Protein AF-A0A351G8C5-F1 (afdb_monomer)

pLDDT: mean 73.94, std 17.92, range [37.0, 94.19]

Sequence (103 aa):
MRNTSQEYPDWIANKYLQVPDSVPARVYDLALSLTATQPTPYDRAVAIERYLRQFEYSLEIEDPPEYRDIVDYFLFEQQKGYCDYFASSMVVLARAAGLPARL

Secondary structure (DSSP, 8-state):
------PPPHHHHHHHS---TTS-HHHHHHHHHHHTT-SSHHHHHHHHHHHHTTSEE-S--PPPPTTS-HHHHIIIII-EE-HHHHHHHHHHHHHHTT-----

Foldseek 3Di:
DDDDPDDDPPVQVVPWVDPDPQPDVVLLVVLCVQCVPPDDLVSSLVSLLVLLVVAAEDPDFDDDPPPDDLQVCCNPPGSYYHDVNSQVVSCSSSVSNVHDDDD

Radius of gyration: 14.7 Å; Cα contacts (8 Å, |Δi|>4): 94; chains: 1; bounding box: 29×39×38 Å

Nearest PDB structures (foldseek):
  6g49-assembly1_A  TM=8.445E-01  e=2.528E-03  Pseudomonas aeruginosa PAO1
  6g4h-assembly1_A  TM=8.481E-01  e=2.848E-03  Pseudomonas aeruginosa PAO1
  3kd4-assembly1_A  TM=7.092E-01  e=4.705E-02  Parabacteroides distasonis ATCC 8503
  7at3-assembly2_B  TM=5.303E-01  e=7.964E+00  uncultured bacterium
  7b2p-assembly1_B  TM=2.909E-01  e=8.973E+00  Homo sapiens

Mean predicted aligned error: 9.63 Å

Structure (mmCIF, N/CA/C/O backbone):
data_AF-A0A351G8C5-F1
#
_entry.id   AF-A0A351G8C5-F1
#
loop_
_atom_site.group_PDB
_atom_site.id
_atom_site.type_symbol
_atom_site.label_atom_id
_atom_site.label_alt_id
_atom_site.label_comp_id
_atom_site.label_asym_id
_atom_site.label_entity_id
_atom_site.label_seq_id
_atom_site.pdbx_PDB_ins_code
_atom_site.Cartn_x
_atom_site.Cartn_y
_atom_site.Cartn_z
_atom_site.occupancy
_atom_site.B_iso_or_equiv
_atom_site.auth_seq_id
_atom_site.auth_comp_id
_atom_site.auth_asym_id
_atom_site.auth_atom_id
_atom_site.pdbx_PDB_model_num
ATOM 1 N N . MET A 1 1 ? -6.789 29.224 16.640 1.00 37.00 1 MET A N 1
ATOM 2 C CA . MET A 1 1 ? -7.861 28.343 16.126 1.00 37.00 1 MET A CA 1
ATOM 3 C C . MET A 1 1 ? -7.664 28.233 14.620 1.00 37.00 1 MET A C 1
ATOM 5 O O . MET A 1 1 ? -7.771 29.251 13.954 1.00 37.00 1 MET A O 1
ATOM 9 N N . ARG A 1 2 ? -7.231 27.080 14.092 1.00 38.53 2 ARG A N 1
ATOM 10 C CA . ARG A 1 2 ? -6.983 26.906 12.649 1.00 38.53 2 ARG A CA 1
ATOM 11 C C . ARG A 1 2 ? -8.152 26.140 12.030 1.00 38.53 2 ARG A C 1
ATOM 13 O O . ARG A 1 2 ? -8.191 24.921 12.108 1.00 38.53 2 ARG A O 1
ATOM 20 N N . ASN A 1 3 ? -9.094 26.893 11.466 1.00 41.06 3 ASN A N 1
ATOM 21 C CA . ASN A 1 3 ? -10.039 26.402 10.470 1.00 41.06 3 ASN A CA 1
ATOM 22 C C . ASN A 1 3 ? -9.311 26.332 9.126 1.00 41.06 3 ASN A C 1
ATOM 24 O O . ASN A 1 3 ? -8.802 27.350 8.664 1.00 41.06 3 ASN A O 1
ATOM 28 N N . THR A 1 4 ? -9.315 25.171 8.484 1.00 41.09 4 THR A N 1
ATOM 29 C CA . THR A 1 4 ? -9.078 25.053 7.041 1.00 41.09 4 THR A CA 1
ATOM 30 C C . THR A 1 4 ? -10.104 24.081 6.482 1.00 41.09 4 THR A C 1
ATOM 32 O O . THR A 1 4 ? -9.858 22.882 6.385 1.00 41.09 4 THR A O 1
ATOM 35 N N . SER A 1 5 ? -11.280 24.614 6.148 1.00 47.34 5 SER A N 1
ATOM 36 C CA . SER A 1 5 ? -12.121 24.048 5.097 1.00 47.34 5 SER A CA 1
ATOM 37 C C . SER A 1 5 ? -11.318 24.177 3.807 1.00 47.34 5 SER A C 1
ATOM 39 O O . SER A 1 5 ? -11.075 25.291 3.349 1.00 47.34 5 SER A O 1
ATOM 41 N N . GLN A 1 6 ? -10.803 23.067 3.292 1.00 45.03 6 GLN A N 1
ATOM 42 C CA . GLN A 1 6 ? -9.987 23.059 2.085 1.00 45.03 6 GLN A CA 1
ATOM 43 C C . GLN A 1 6 ? -10.776 22.304 1.023 1.00 45.03 6 GLN A C 1
ATOM 45 O O . GLN A 1 6 ? -10.750 21.077 0.966 1.00 45.03 6 GLN A O 1
ATOM 50 N N . GLU A 1 7 ? -11.562 23.059 0.255 1.00 43.34 7 GLU A N 1
ATOM 51 C CA . GLU A 1 7 ? -12.116 22.590 -1.010 1.00 43.34 7 GLU A CA 1
ATOM 52 C C . GLU A 1 7 ? -10.935 22.219 -1.913 1.00 43.34 7 GLU A C 1
ATOM 54 O O . GLU A 1 7 ? -10.056 23.039 -2.191 1.00 43.34 7 GLU A O 1
ATOM 59 N N . TYR A 1 8 ? -10.858 20.941 -2.277 1.00 43.81 8 TYR A N 1
ATOM 60 C CA . TYR A 1 8 ? -9.804 20.426 -3.139 1.00 43.81 8 TYR A CA 1
ATOM 61 C C . TYR A 1 8 ? -10.117 20.801 -4.595 1.00 43.81 8 TYR A C 1
ATOM 63 O O . TYR A 1 8 ? -11.269 20.670 -5.004 1.00 43.81 8 TYR A O 1
ATOM 71 N N . PRO A 1 9 ? -9.122 21.221 -5.397 1.00 44.12 9 PRO A N 1
ATOM 72 C CA . PRO A 1 9 ? -9.304 21.459 -6.827 1.00 44.12 9 PRO A CA 1
ATOM 73 C C . PRO A 1 9 ? -9.893 20.232 -7.539 1.00 44.12 9 PRO A C 1
ATOM 75 O O . PRO A 1 9 ? -9.436 19.110 -7.309 1.00 44.12 9 PRO A O 1
ATOM 78 N N . ASP A 1 10 ? -10.847 20.433 -8.450 1.00 43.09 10 ASP A N 1
ATOM 79 C CA . ASP A 1 10 ? -11.597 19.348 -9.109 1.00 43.09 10 ASP A CA 1
ATOM 80 C C . ASP A 1 10 ? -10.720 18.319 -9.845 1.00 43.09 10 ASP A C 1
ATOM 82 O O . ASP A 1 10 ? -11.081 17.144 -9.942 1.00 43.09 10 ASP 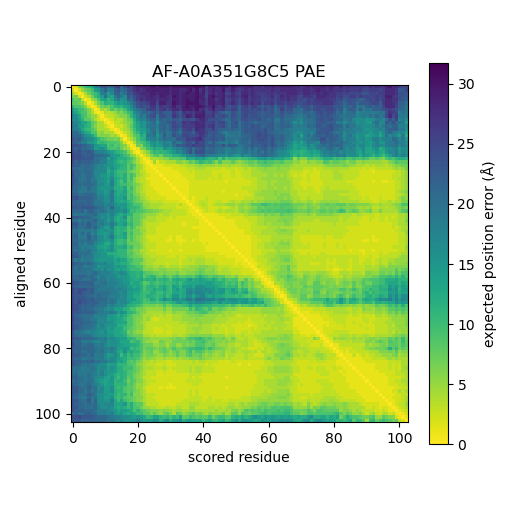A O 1
ATOM 86 N N . TRP A 1 11 ? -9.535 18.721 -10.322 1.00 44.56 11 TRP A N 1
ATOM 87 C CA . TRP A 1 11 ? -8.574 17.816 -10.964 1.00 44.56 11 TRP A CA 1
ATOM 88 C C . TRP A 1 11 ? -7.898 16.858 -9.972 1.00 44.56 11 TRP A C 1
ATOM 90 O O . TRP A 1 11 ? -7.535 15.747 -10.354 1.00 44.56 11 TRP A O 1
ATOM 100 N N . ILE A 1 12 ? -7.773 17.249 -8.699 1.00 44.41 12 ILE A N 1
ATOM 101 C CA . ILE A 1 12 ? -7.268 16.387 -7.624 1.00 44.41 12 ILE A CA 1
ATOM 102 C C . ILE A 1 12 ? -8.367 15.398 -7.215 1.00 44.41 12 ILE A C 1
ATOM 104 O O . ILE A 1 12 ? -8.133 14.195 -7.133 1.00 44.41 12 ILE A O 1
ATOM 108 N N . ALA A 1 13 ? -9.600 15.868 -7.027 1.00 46.94 13 ALA A N 1
ATOM 109 C CA . ALA A 1 13 ? -10.710 14.992 -6.660 1.00 46.94 13 ALA A CA 1
ATOM 110 C C . ALA A 1 13 ? -11.003 13.927 -7.741 1.00 46.94 13 ALA A C 1
ATOM 112 O O . ALA A 1 13 ? -11.147 12.753 -7.407 1.00 46.94 13 ALA A O 1
ATOM 113 N N . ASN A 1 14 ? -11.001 14.291 -9.031 1.00 44.50 14 ASN A N 1
ATOM 114 C CA . ASN A 1 14 ? -11.226 13.335 -10.128 1.00 44.50 14 ASN A CA 1
ATOM 115 C C . ASN A 1 14 ? -10.062 12.356 -10.359 1.00 44.50 14 ASN A C 1
ATOM 117 O O . ASN A 1 14 ? -10.299 11.224 -10.766 1.00 44.50 14 ASN A O 1
ATOM 121 N N . LYS A 1 15 ? -8.808 12.760 -10.109 1.00 43.12 15 LYS A N 1
ATOM 122 C CA . LYS A 1 15 ? -7.626 11.909 -10.343 1.00 43.12 15 LYS A CA 1
ATOM 123 C C . LYS A 1 15 ? -7.319 10.995 -9.158 1.00 43.12 15 LYS A C 1
ATOM 125 O O . LYS A 1 15 ? -6.918 9.854 -9.353 1.00 43.12 15 LYS A O 1
ATOM 130 N N . TYR A 1 16 ? -7.500 11.491 -7.934 1.00 42.94 16 TYR A N 1
ATOM 131 C CA . TYR A 1 16 ? -7.029 10.817 -6.727 1.00 42.94 16 TYR A CA 1
ATOM 132 C C . TYR A 1 16 ? -8.134 10.158 -5.908 1.00 42.94 16 TYR A C 1
ATOM 134 O O . TYR A 1 16 ? -7.783 9.554 -4.908 1.00 42.94 16 TYR A O 1
ATOM 142 N N . LEU A 1 17 ? -9.424 10.228 -6.255 1.00 43.03 17 LEU A N 1
ATOM 143 C CA . LEU A 1 17 ? -10.477 9.406 -5.616 1.00 43.03 17 LEU A CA 1
ATOM 144 C C . LEU A 1 17 ? -10.943 8.234 -6.477 1.00 43.03 17 LEU A C 1
ATOM 146 O O . LEU A 1 17 ? -11.640 7.355 -5.975 1.00 43.03 17 LEU A O 1
ATOM 150 N N . GLN A 1 18 ? -10.531 8.183 -7.740 1.00 42.91 18 GLN A N 1
ATOM 151 C CA . GLN A 1 18 ? -10.739 6.998 -8.549 1.00 42.91 18 GLN A CA 1
ATOM 152 C C . GLN A 1 18 ? -9.662 5.987 -8.183 1.00 42.91 18 GLN A C 1
ATOM 154 O O . GLN A 1 18 ? -8.493 6.146 -8.517 1.00 42.91 18 GLN A O 1
ATOM 159 N N . VAL A 1 19 ? -10.057 4.956 -7.441 1.00 47.75 19 VAL A N 1
ATOM 160 C CA . VAL A 1 19 ? -9.447 3.647 -7.650 1.00 47.75 19 VAL A CA 1
ATOM 161 C C . VAL A 1 19 ? -9.928 3.274 -9.049 1.00 47.75 19 VAL A C 1
ATOM 163 O O . VAL A 1 19 ? -11.136 3.087 -9.206 1.00 47.75 19 VAL A O 1
ATOM 166 N N . PRO A 1 20 ? -9.087 3.322 -10.095 1.00 49.69 20 PRO A N 1
ATOM 167 C CA . PRO A 1 20 ? -9.563 2.896 -11.396 1.00 49.69 20 PRO A CA 1
ATOM 168 C C . PRO A 1 20 ? -10.011 1.435 -11.260 1.00 49.69 20 PRO A C 1
ATOM 170 O O . PRO A 1 20 ? -9.369 0.660 -10.547 1.00 49.69 20 PRO A O 1
ATOM 173 N N . ASP A 1 21 ? -11.077 1.036 -11.961 1.00 50.56 21 ASP A N 1
ATOM 174 C CA . ASP A 1 21 ? -11.510 -0.374 -12.065 1.00 50.56 21 ASP A CA 1
ATOM 175 C C . ASP A 1 21 ? -10.376 -1.311 -12.554 1.00 50.56 21 ASP A C 1
ATOM 177 O O . ASP A 1 21 ? -10.524 -2.529 -12.596 1.00 50.56 21 ASP A O 1
ATOM 181 N N . SER A 1 22 ? -9.227 -0.741 -12.931 1.00 53.66 22 SER A N 1
ATOM 182 C CA . SER A 1 22 ? -7.997 -1.404 -13.331 1.00 53.66 22 SER A CA 1
ATOM 183 C C . SER A 1 22 ? -7.076 -1.840 -12.191 1.00 53.66 22 SER A C 1
ATOM 185 O O . SER A 1 22 ? -6.048 -2.428 -12.515 1.00 53.66 22 SER A O 1
ATOM 187 N N . VAL A 1 23 ? -7.358 -1.565 -10.904 1.00 64.62 23 VAL A N 1
ATOM 188 C CA . VAL A 1 23 ? -6.501 -2.098 -9.825 1.00 64.62 23 VAL A CA 1
ATOM 189 C C . VAL A 1 23 ? -6.596 -3.625 -9.837 1.00 64.62 23 VAL A C 1
ATOM 191 O O . VAL A 1 23 ? -7.673 -4.171 -9.575 1.00 64.62 23 VAL A O 1
ATOM 194 N N . PRO A 1 24 ? -5.500 -4.344 -10.138 1.00 75.94 24 PRO A N 1
ATOM 195 C CA . PRO A 1 24 ? -5.567 -5.787 -10.308 1.00 75.94 24 PRO A CA 1
ATOM 196 C C . PRO A 1 24 ? -5.969 -6.485 -9.010 1.00 75.94 24 PRO A C 1
ATOM 198 O O . PRO A 1 24 ? -5.564 -6.075 -7.920 1.00 75.94 24 PRO A O 1
ATOM 201 N N . ALA A 1 25 ? -6.698 -7.599 -9.125 1.00 84.00 25 ALA A N 1
ATOM 202 C CA . ALA A 1 25 ? -7.120 -8.402 -7.973 1.00 84.00 25 ALA A CA 1
ATOM 203 C C . ALA A 1 25 ? -5.945 -8.756 -7.039 1.00 84.00 25 ALA A C 1
ATOM 205 O O . ALA A 1 25 ? -6.091 -8.712 -5.822 1.00 84.00 25 ALA A O 1
ATOM 206 N N . ARG A 1 26 ? -4.742 -8.972 -7.597 1.00 86.69 26 ARG A N 1
ATOM 207 C CA . ARG A 1 26 ? -3.528 -9.248 -6.813 1.00 86.69 26 ARG A CA 1
ATOM 208 C C . ARG A 1 26 ? -3.138 -8.132 -5.838 1.00 86.69 26 ARG A C 1
ATOM 210 O O . ARG A 1 26 ? -2.612 -8.428 -4.770 1.00 86.69 26 ARG A O 1
ATOM 217 N N . VAL A 1 27 ? -3.412 -6.867 -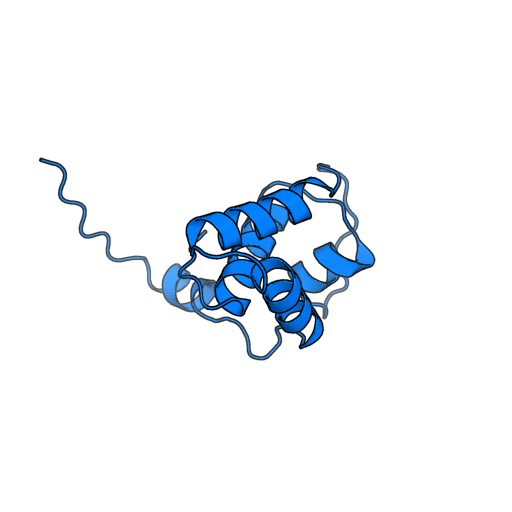6.162 1.00 87.06 27 VAL A N 1
ATOM 218 C CA . VAL A 1 27 ? -3.156 -5.732 -5.257 1.00 87.06 27 VAL A CA 1
ATOM 219 C C . VAL A 1 27 ? -4.153 -5.741 -4.096 1.00 87.06 27 VAL A C 1
ATOM 221 O O . VAL A 1 27 ? -3.768 -5.496 -2.952 1.00 87.06 27 VAL A O 1
ATOM 224 N N . TYR A 1 28 ? -5.417 -6.079 -4.368 1.00 86.38 28 TYR A N 1
ATOM 225 C CA . TYR A 1 28 ? -6.439 -6.257 -3.334 1.00 86.38 28 TYR A CA 1
ATOM 226 C C . TYR A 1 28 ? -6.116 -7.422 -2.402 1.00 86.38 28 TYR A C 1
ATOM 228 O O . TYR A 1 28 ? -6.139 -7.253 -1.183 1.00 86.38 28 TYR A O 1
ATOM 236 N N . ASP A 1 29 ? -5.757 -8.576 -2.959 1.00 90.25 29 ASP A N 1
ATOM 237 C CA . ASP A 1 29 ? -5.381 -9.755 -2.178 1.00 90.25 29 ASP A CA 1
ATOM 238 C C . ASP A 1 29 ? -4.162 -9.467 -1.296 1.00 90.25 29 ASP A C 1
ATOM 240 O O . ASP A 1 29 ? -4.142 -9.821 -0.114 1.00 90.25 29 ASP A O 1
ATOM 244 N N . LEU A 1 30 ? -3.169 -8.750 -1.833 1.00 92.12 30 LEU A N 1
ATOM 245 C CA . LEU A 1 30 ? -2.015 -8.295 -1.068 1.00 92.12 30 LEU A CA 1
ATOM 246 C C . LEU A 1 30 ? -2.440 -7.372 0.081 1.00 92.12 30 LEU A C 1
ATOM 248 O O . LEU A 1 30 ? -2.078 -7.632 1.228 1.00 92.12 30 LEU A O 1
ATOM 252 N N . ALA A 1 31 ? -3.247 -6.345 -0.186 1.00 90.31 31 ALA A N 1
ATOM 253 C CA . ALA A 1 31 ? -3.732 -5.425 0.841 1.00 90.31 31 ALA A CA 1
ATOM 254 C C . ALA A 1 31 ? -4.505 -6.150 1.956 1.00 90.31 31 ALA A C 1
ATOM 256 O O . ALA A 1 31 ? -4.265 -5.907 3.142 1.00 90.31 31 ALA A O 1
ATOM 257 N N . LEU A 1 32 ? -5.393 -7.079 1.595 1.00 90.88 32 LEU A N 1
ATOM 258 C CA . LEU A 1 32 ? -6.137 -7.893 2.555 1.00 90.88 32 LEU A CA 1
ATOM 259 C C . LEU A 1 32 ? -5.202 -8.801 3.356 1.00 90.88 32 LEU A C 1
ATOM 261 O O . LEU A 1 32 ? -5.318 -8.854 4.577 1.00 90.88 32 LEU A O 1
ATOM 265 N N . SER A 1 33 ? -4.233 -9.456 2.714 1.00 93.75 33 SER A N 1
ATOM 266 C CA . SER A 1 33 ? -3.277 -10.331 3.406 1.00 93.75 33 SER A CA 1
ATOM 267 C C . SER A 1 33 ? -2.403 -9.578 4.417 1.00 93.75 33 SER A C 1
ATOM 269 O O . SER A 1 33 ? -2.217 -10.052 5.539 1.00 93.75 33 SER A O 1
ATOM 271 N N . LEU A 1 34 ? -1.938 -8.371 4.069 1.00 92.88 34 LEU A N 1
ATOM 272 C CA . LEU A 1 34 ? -1.131 -7.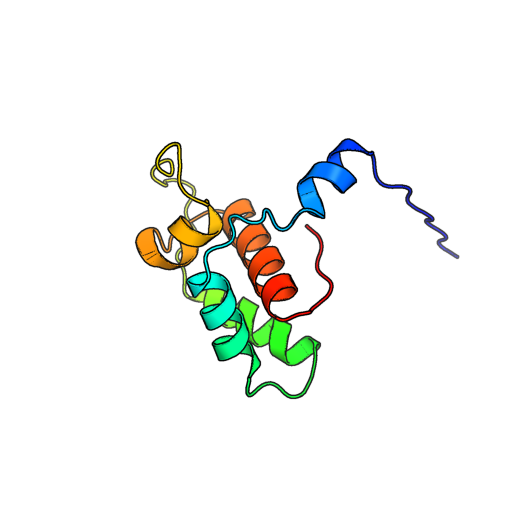518 4.947 1.00 92.88 34 LEU A CA 1
ATOM 273 C C . LEU A 1 34 ? -1.925 -7.023 6.162 1.00 92.88 34 LEU A C 1
ATOM 275 O O . LEU A 1 34 ? -1.360 -6.816 7.237 1.00 92.88 34 LEU A O 1
ATOM 279 N N . THR A 1 35 ? -3.235 -6.829 5.999 1.00 92.62 35 THR A N 1
ATOM 280 C CA . THR A 1 35 ? -4.097 -6.197 7.007 1.00 92.62 35 THR A CA 1
ATOM 281 C C . THR A 1 35 ? -4.971 -7.175 7.792 1.00 92.62 35 THR A C 1
ATOM 283 O O . THR A 1 35 ? -5.491 -6.796 8.84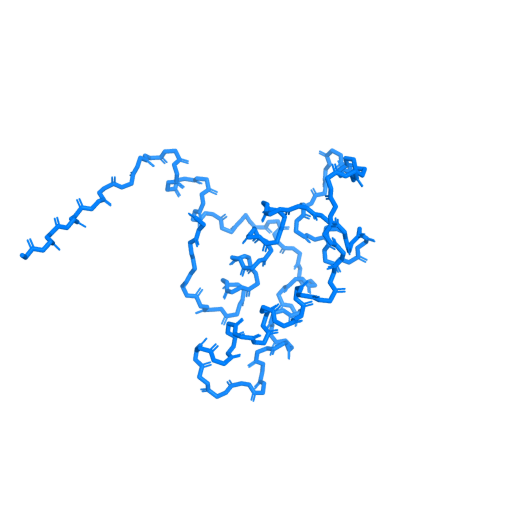3 1.00 92.62 35 THR A O 1
ATOM 286 N N . ALA A 1 36 ? -5.094 -8.432 7.352 1.00 90.81 36 ALA A N 1
ATOM 287 C CA . ALA A 1 36 ? -5.989 -9.439 7.931 1.00 90.81 36 ALA A CA 1
ATOM 288 C C . ALA A 1 36 ? -5.747 -9.706 9.423 1.00 90.81 36 ALA A C 1
ATOM 290 O O . ALA A 1 36 ? -6.691 -9.947 10.172 1.00 90.81 36 ALA A O 1
ATOM 291 N N . THR A 1 37 ? -4.490 -9.659 9.865 1.00 89.88 37 THR A N 1
ATOM 292 C CA . THR A 1 37 ? -4.101 -9.938 11.257 1.00 89.88 37 THR A CA 1
ATOM 293 C C . THR A 1 37 ? -4.014 -8.685 12.127 1.00 89.88 37 THR A C 1
ATOM 295 O O . THR A 1 37 ? -3.733 -8.791 13.320 1.00 89.88 37 THR A O 1
ATOM 298 N N . GLN A 1 38 ? -4.253 -7.499 11.556 1.00 93.25 38 GLN A N 1
ATOM 299 C CA . GLN A 1 38 ? -4.044 -6.227 12.240 1.00 93.25 38 GLN A CA 1
ATOM 300 C C . GLN A 1 38 ? -5.344 -5.706 12.880 1.00 93.25 38 GLN A C 1
ATOM 302 O O . GLN A 1 38 ? -6.353 -5.528 12.180 1.00 93.25 38 GLN A O 1
ATOM 307 N N . PRO A 1 39 ? -5.335 -5.432 14.199 1.00 86.12 39 PRO A N 1
ATOM 308 C CA . PRO A 1 39 ? -6.552 -5.173 14.962 1.00 86.12 39 PRO A CA 1
ATOM 309 C C . PRO A 1 39 ? -7.096 -3.753 14.781 1.00 86.12 39 PRO A C 1
ATOM 311 O O . PRO A 1 39 ? -8.303 -3.551 14.910 1.00 86.12 39 PRO A O 1
ATOM 314 N N . THR A 1 40 ? -6.245 -2.768 14.469 1.00 90.00 40 THR A N 1
ATOM 315 C CA . THR A 1 40 ? -6.667 -1.368 14.317 1.00 90.00 40 THR A CA 1
ATOM 316 C C . THR A 1 40 ? -6.376 -0.814 12.919 1.00 90.00 40 THR A C 1
ATOM 318 O O . THR A 1 40 ? -5.457 -1.281 12.244 1.00 90.00 40 THR A O 1
ATOM 321 N N . PRO A 1 41 ? -7.111 0.224 12.468 1.00 87.50 41 PRO A N 1
ATOM 322 C CA . PRO A 1 41 ? -6.799 0.937 11.226 1.00 87.50 41 PRO A CA 1
ATOM 323 C C . PRO A 1 41 ? -5.359 1.463 11.168 1.00 87.50 41 PRO A C 1
ATOM 325 O O . PRO A 1 41 ? -4.744 1.465 10.104 1.00 87.50 41 PRO A O 1
ATOM 328 N N . TYR A 1 42 ? -4.815 1.873 12.316 1.00 88.19 42 TYR A N 1
ATOM 329 C CA . TYR A 1 42 ? -3.431 2.317 12.432 1.00 88.19 42 TYR A CA 1
ATOM 330 C C . TYR A 1 42 ? -2.455 1.159 12.203 1.00 88.19 42 TYR A C 1
ATOM 332 O O . TYR A 1 42 ? -1.558 1.277 11.374 1.00 88.19 42 TYR A O 1
ATOM 340 N N . ASP A 1 43 ? -2.672 0.013 12.852 1.00 90.62 43 ASP A N 1
ATOM 341 C CA . ASP A 1 43 ? -1.806 -1.164 12.692 1.00 90.62 43 ASP A CA 1
ATOM 342 C C . ASP A 1 43 ? -1.827 -1.699 11.257 1.00 90.62 43 ASP A C 1
ATOM 344 O O . ASP A 1 43 ? -0.806 -2.139 10.731 1.00 90.62 43 ASP A O 1
ATOM 348 N N . ARG A 1 44 ? -2.978 -1.600 10.584 1.00 91.19 44 ARG A N 1
ATOM 349 C CA . ARG A 1 44 ? -3.111 -1.921 9.157 1.00 91.19 44 ARG A CA 1
ATOM 350 C C . ARG A 1 44 ? -2.258 -1.003 8.287 1.00 91.19 44 ARG A C 1
ATOM 352 O O . ARG A 1 44 ? -1.546 -1.491 7.415 1.00 91.19 44 ARG A O 1
ATOM 359 N N . ALA A 1 45 ? -2.291 0.305 8.541 1.00 89.50 45 ALA A N 1
ATOM 360 C CA . ALA A 1 45 ? -1.440 1.259 7.835 1.00 89.50 45 ALA A CA 1
ATOM 361 C C . ALA A 1 45 ? 0.050 0.988 8.104 1.00 89.50 45 ALA A C 1
ATOM 363 O O . ALA A 1 45 ? 0.843 0.958 7.168 1.00 89.50 45 ALA A O 1
ATOM 364 N N . VAL A 1 46 ? 0.427 0.704 9.353 1.00 92.94 46 VAL A N 1
ATOM 365 C CA . VAL A 1 46 ? 1.808 0.348 9.715 1.00 92.94 46 VAL A CA 1
ATOM 366 C C . VAL A 1 46 ? 2.249 -0.954 9.039 1.00 92.94 46 VAL A C 1
ATOM 368 O O . VAL A 1 46 ? 3.3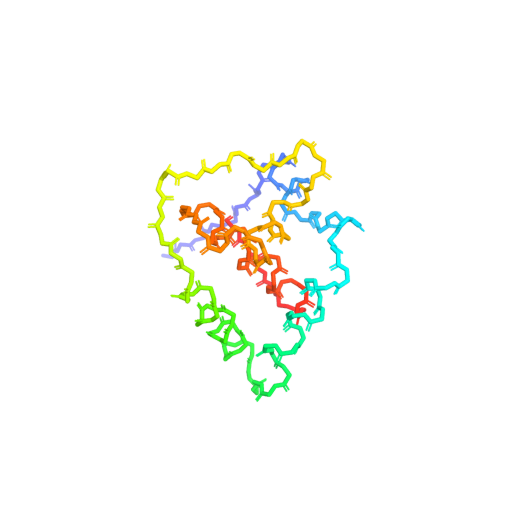91 -1.057 8.603 1.00 92.94 46 VAL A O 1
ATOM 371 N N . ALA A 1 47 ? 1.375 -1.954 8.907 1.00 94.19 47 ALA A N 1
ATOM 372 C CA . ALA A 1 47 ? 1.703 -3.191 8.198 1.00 94.19 47 ALA A CA 1
ATOM 373 C C . ALA A 1 47 ? 1.995 -2.943 6.709 1.00 94.19 47 ALA A C 1
ATOM 375 O O . ALA A 1 47 ? 2.983 -3.461 6.188 1.00 94.19 47 ALA A O 1
ATOM 376 N N . ILE A 1 48 ? 1.188 -2.103 6.053 1.00 92.94 48 ILE A N 1
ATOM 377 C CA . ILE A 1 48 ? 1.418 -1.685 4.664 1.00 92.94 48 ILE A CA 1
ATOM 378 C C . ILE A 1 48 ? 2.729 -0.8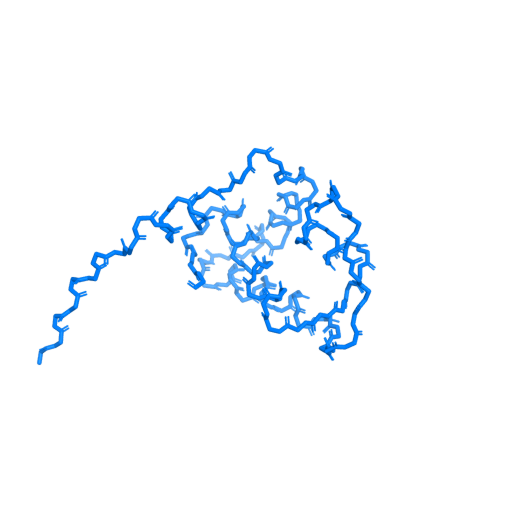96 4.553 1.00 92.94 48 ILE A C 1
ATOM 380 O O . ILE A 1 48 ? 3.555 -1.190 3.694 1.00 92.94 48 ILE A O 1
ATOM 384 N N . GLU A 1 49 ? 2.967 0.061 5.451 1.00 92.00 49 GLU A N 1
ATOM 385 C CA . GLU A 1 49 ? 4.207 0.842 5.480 1.00 92.00 49 GLU A CA 1
ATOM 386 C C . GLU A 1 49 ? 5.437 -0.065 5.633 1.00 92.00 49 GLU A C 1
ATOM 388 O O . GLU A 1 49 ? 6.417 0.069 4.900 1.00 92.00 49 GLU A O 1
ATOM 393 N N . ARG A 1 50 ? 5.388 -1.017 6.570 1.00 93.25 50 ARG A N 1
ATOM 394 C CA . ARG A 1 50 ? 6.479 -1.969 6.808 1.00 93.25 50 ARG A CA 1
ATOM 395 C C . ARG A 1 50 ? 6.760 -2.838 5.594 1.00 93.25 50 ARG A C 1
ATOM 397 O O . ARG A 1 50 ? 7.927 -3.118 5.350 1.00 93.25 50 ARG A O 1
ATOM 404 N N . TYR A 1 51 ? 5.725 -3.243 4.864 1.00 93.12 51 TYR A N 1
ATOM 405 C CA . TYR A 1 51 ? 5.875 -3.983 3.617 1.00 93.12 51 TYR A CA 1
ATOM 406 C C . TYR A 1 51 ? 6.573 -3.136 2.547 1.00 93.12 51 TYR A C 1
ATOM 408 O O . TYR A 1 51 ? 7.585 -3.549 1.989 1.00 93.12 51 TYR A O 1
ATOM 416 N N . LEU A 1 52 ? 6.114 -1.899 2.336 1.00 90.31 52 LEU A N 1
ATOM 417 C CA . LEU A 1 52 ? 6.723 -0.992 1.360 1.00 90.31 52 LEU A CA 1
ATOM 418 C C . LEU A 1 52 ? 8.185 -0.676 1.699 1.00 90.31 52 LEU A C 1
ATOM 420 O O . LEU A 1 52 ? 9.015 -0.609 0.803 1.00 90.31 52 LEU A O 1
ATOM 424 N N . ARG A 1 53 ? 8.535 -0.550 2.985 1.00 89.94 53 ARG A N 1
ATOM 425 C CA . ARG A 1 53 ? 9.917 -0.308 3.452 1.00 89.94 53 ARG A CA 1
ATOM 426 C C . ARG A 1 53 ? 10.920 -1.409 3.087 1.00 89.94 53 ARG A C 1
ATOM 428 O O . ARG A 1 53 ? 12.113 -1.202 3.287 1.00 89.94 53 ARG A O 1
ATOM 435 N N . GLN A 1 54 ? 10.464 -2.561 2.599 1.00 91.25 54 GLN A N 1
ATOM 436 C CA . GLN A 1 54 ? 11.334 -3.636 2.113 1.00 91.25 54 GLN A CA 1
ATOM 437 C C . GLN A 1 54 ? 11.895 -3.342 0.712 1.00 91.25 54 GLN A C 1
ATOM 439 O O . GLN A 1 54 ? 12.873 -3.969 0.313 1.00 91.25 54 GLN A O 1
ATOM 444 N N . PHE A 1 55 ? 11.286 -2.405 -0.020 1.00 88.94 55 PHE A N 1
ATOM 445 C CA . PHE A 1 55 ? 11.673 -2.026 -1.375 1.00 88.94 55 PHE A CA 1
ATOM 446 C C . PHE A 1 55 ? 12.795 -0.988 -1.394 1.00 88.94 55 PHE A C 1
ATOM 448 O O . PHE A 1 55 ? 12.941 -0.175 -0.478 1.00 88.94 55 PHE A O 1
ATOM 455 N N . GLU A 1 56 ? 13.597 -1.012 -2.458 1.00 88.31 56 GLU A N 1
ATOM 456 C CA . GLU A 1 56 ? 14.765 -0.143 -2.586 1.00 88.31 56 GLU A CA 1
ATOM 457 C C . GLU A 1 56 ? 14.360 1.275 -3.007 1.00 88.31 56 GLU A C 1
ATOM 459 O O . GLU A 1 56 ? 13.587 1.478 -3.945 1.00 88.31 56 GLU A O 1
ATOM 464 N N . TYR A 1 57 ? 14.914 2.283 -2.332 1.00 82.25 57 TYR A N 1
ATOM 465 C CA . TYR A 1 57 ? 14.753 3.665 -2.766 1.00 82.25 57 TYR A CA 1
ATOM 466 C C . TYR A 1 57 ? 15.764 3.993 -3.863 1.00 82.25 57 TYR A C 1
ATOM 468 O O . TYR A 1 57 ? 16.973 3.919 -3.636 1.00 82.25 57 TYR A O 1
ATOM 476 N N . SER A 1 58 ? 15.290 4.413 -5.032 1.00 76.12 58 SER A N 1
ATOM 477 C CA . SER A 1 58 ? 16.156 4.860 -6.116 1.00 76.12 58 SER A CA 1
ATOM 478 C C . SER A 1 58 ? 15.465 5.803 -7.083 1.00 76.12 58 SER A C 1
ATOM 480 O O . SER A 1 58 ? 14.281 5.674 -7.382 1.00 76.12 58 SER A O 1
ATOM 482 N N . LEU A 1 59 ? 16.255 6.757 -7.570 1.00 72.00 59 LEU A N 1
ATOM 483 C CA . LEU A 1 59 ? 15.874 7.705 -8.613 1.00 72.00 59 LEU A CA 1
ATOM 484 C C . LEU A 1 59 ? 16.150 7.148 -10.020 1.00 72.00 59 LEU A C 1
ATOM 486 O O . LEU A 1 59 ? 15.681 7.718 -10.997 1.00 72.00 59 LEU A O 1
ATOM 490 N N . GLU A 1 60 ? 16.903 6.049 -10.116 1.00 73.44 60 GLU A N 1
ATOM 491 C CA . GLU A 1 60 ? 17.225 5.357 -11.363 1.00 73.44 60 GLU A CA 1
ATOM 492 C C . GLU A 1 60 ? 16.338 4.114 -11.464 1.00 73.44 60 GLU A C 1
ATOM 494 O O . GLU A 1 60 ? 16.664 3.046 -10.936 1.00 73.44 60 GLU A O 1
ATOM 499 N N . ILE A 1 61 ? 15.179 4.285 -12.098 1.00 68.75 61 ILE A N 1
ATOM 500 C CA . ILE A 1 61 ? 14.226 3.210 -12.379 1.00 68.75 61 ILE A CA 1
ATOM 501 C C . ILE A 1 61 ? 13.913 3.163 -13.869 1.00 68.75 61 ILE A C 1
ATOM 503 O O . ILE A 1 61 ? 13.977 4.183 -14.554 1.00 68.75 61 ILE A O 1
ATOM 507 N N . GLU A 1 62 ? 13.587 1.971 -14.357 1.00 67.00 62 GLU A N 1
ATOM 508 C CA . GLU A 1 62 ? 13.079 1.799 -15.712 1.00 67.00 62 GLU A CA 1
ATOM 509 C C . GLU A 1 62 ? 11.635 2.299 -15.773 1.00 67.00 62 GLU A C 1
ATOM 511 O O . GLU A 1 62 ? 10.855 2.102 -14.834 1.00 67.00 62 GLU A O 1
ATOM 516 N N . ASP A 1 63 ? 11.283 2.969 -16.870 1.00 56.44 63 ASP A N 1
ATOM 517 C CA . ASP A 1 63 ? 9.912 3.416 -17.067 1.00 56.44 63 ASP A CA 1
ATOM 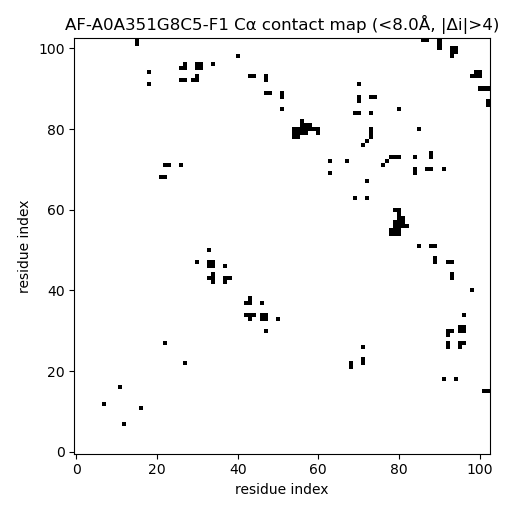518 C C . ASP A 1 63 ? 8.978 2.196 -17.130 1.00 56.44 63 ASP A C 1
ATOM 520 O O . ASP A 1 63 ? 9.268 1.225 -17.843 1.00 56.44 63 ASP A O 1
ATOM 524 N N . PRO A 1 64 ? 7.849 2.215 -16.399 1.00 60.31 64 PRO A N 1
ATOM 525 C CA . PRO A 1 64 ? 6.877 1.142 -16.488 1.00 60.31 64 PRO A CA 1
ATOM 526 C C . PRO A 1 64 ? 6.354 1.035 -17.931 1.00 60.31 64 PRO A C 1
ATOM 528 O O . PRO A 1 64 ? 6.172 2.055 -18.602 1.00 60.31 64 PRO A O 1
ATOM 531 N N . PRO A 1 65 ? 6.066 -0.180 -18.430 1.00 62.16 65 PRO A N 1
ATOM 532 C CA . PRO A 1 65 ? 5.514 -0.354 -19.771 1.00 62.16 65 PRO A CA 1
ATOM 533 C C . PRO A 1 65 ? 4.181 0.400 -19.920 1.00 62.16 65 PRO A C 1
ATOM 535 O O . PRO A 1 65 ? 3.357 0.367 -19.005 1.00 62.16 65 PRO A O 1
ATOM 538 N N . GLU A 1 66 ? 3.950 1.014 -21.091 1.00 52.97 66 GLU A N 1
ATOM 539 C CA . GLU A 1 66 ? 2.891 2.013 -21.390 1.00 52.97 66 GLU A CA 1
ATOM 540 C C . GLU A 1 66 ? 1.424 1.591 -21.126 1.00 52.97 66 GLU A C 1
ATOM 542 O O . GLU A 1 66 ? 0.501 2.367 -21.358 1.00 52.97 66 GLU A O 1
ATOM 547 N N . TYR A 1 67 ? 1.168 0.394 -20.595 1.00 58.31 67 TYR A N 1
ATOM 548 C CA . TYR A 1 67 ? -0.176 -0.144 -20.366 1.00 58.31 67 TYR A CA 1
ATOM 549 C C . TYR A 1 67 ? -0.328 -0.922 -19.050 1.00 58.31 67 TYR A C 1
ATOM 551 O O . TYR A 1 67 ? -1.315 -1.642 -18.882 1.00 58.31 67 TYR A O 1
ATOM 559 N N . ARG A 1 68 ? 0.630 -0.822 -18.118 1.00 61.69 68 ARG A N 1
ATOM 560 C CA . ARG A 1 68 ? 0.513 -1.442 -16.788 1.00 61.69 68 ARG A CA 1
ATOM 561 C C . ARG A 1 68 ? 0.236 -0.416 -15.702 1.00 61.69 68 ARG A C 1
ATOM 563 O O . ARG A 1 68 ? 0.700 0.718 -15.757 1.00 61.69 68 ARG A O 1
ATOM 570 N N . ASP A 1 69 ? -0.502 -0.856 -14.690 1.00 71.12 69 ASP A N 1
ATOM 571 C CA . ASP A 1 69 ? -0.672 -0.090 -13.466 1.00 71.12 69 ASP A CA 1
ATOM 572 C C . ASP A 1 69 ? 0.689 0.067 -12.764 1.00 71.12 69 ASP A C 1
ATOM 574 O O . ASP A 1 69 ? 1.446 -0.891 -12.594 1.00 71.12 69 ASP A O 1
ATOM 578 N N . ILE A 1 70 ? 1.017 1.306 -12.403 1.00 71.38 70 ILE A N 1
ATOM 579 C CA . ILE A 1 70 ? 2.325 1.679 -11.854 1.00 71.38 70 ILE A CA 1
ATOM 580 C C . ILE A 1 70 ? 2.530 1.061 -10.466 1.00 71.38 70 ILE A C 1
ATOM 582 O O . ILE A 1 70 ? 3.638 0.638 -10.137 1.00 71.38 70 ILE A O 1
ATOM 586 N N . VAL A 1 71 ? 1.468 0.982 -9.657 1.00 76.81 71 VAL A N 1
ATOM 587 C CA . VAL A 1 71 ? 1.516 0.373 -8.322 1.00 76.81 71 VAL A CA 1
ATOM 588 C C . VAL A 1 71 ? 1.711 -1.126 -8.461 1.00 76.81 71 VAL A C 1
ATOM 590 O O . VAL A 1 71 ? 2.576 -1.709 -7.819 1.00 76.81 71 VAL A O 1
ATOM 593 N N . ASP A 1 72 ? 0.965 -1.749 -9.358 1.00 81.62 72 ASP A N 1
ATOM 594 C CA . ASP A 1 72 ? 1.087 -3.166 -9.653 1.00 81.62 72 ASP A CA 1
ATOM 595 C C . ASP A 1 72 ? 2.498 -3.557 -10.137 1.00 81.62 72 ASP A C 1
ATOM 597 O O . ASP A 1 72 ? 3.117 -4.486 -9.613 1.00 81.62 72 ASP A O 1
ATOM 601 N N . TYR A 1 73 ? 3.055 -2.797 -11.082 1.00 79.19 73 TYR A N 1
ATOM 602 C CA . TYR A 1 73 ? 4.423 -2.999 -11.559 1.00 79.19 73 TYR A CA 1
ATOM 603 C C . TYR A 1 73 ? 5.454 -2.798 -10.442 1.00 79.19 73 TYR A C 1
ATOM 605 O O . TYR A 1 73 ? 6.373 -3.602 -10.286 1.00 79.19 73 TYR A O 1
ATOM 613 N N . PHE A 1 74 ? 5.281 -1.773 -9.610 1.00 82.62 74 PHE A N 1
ATOM 614 C CA . PHE A 1 74 ? 6.177 -1.499 -8.492 1.00 82.62 74 PHE A CA 1
ATOM 615 C C . PHE A 1 74 ? 6.175 -2.600 -7.427 1.00 82.62 74 PHE A C 1
ATOM 617 O O . PHE A 1 74 ? 7.243 -3.047 -7.012 1.00 82.62 74 PHE A O 1
ATOM 624 N N . LEU A 1 75 ? 4.996 -3.059 -7.005 1.00 85.06 75 LEU A N 1
ATOM 625 C CA . LEU A 1 75 ? 4.851 -4.031 -5.918 1.00 85.06 75 LEU A CA 1
ATOM 626 C C . LEU A 1 75 ? 5.354 -5.431 -6.303 1.00 85.06 75 LEU A C 1
ATOM 628 O O . LEU A 1 75 ? 5.922 -6.139 -5.464 1.00 85.06 75 LEU A O 1
ATOM 632 N N . PHE A 1 76 ? 5.142 -5.838 -7.559 1.00 86.38 76 PHE A N 1
ATOM 633 C CA . PHE A 1 76 ? 5.361 -7.221 -7.993 1.00 86.38 76 PHE A CA 1
ATOM 634 C C . PHE A 1 76 ? 6.559 -7.428 -8.923 1.00 86.38 76 PHE A C 1
ATOM 636 O O . PHE A 1 76 ? 7.033 -8.558 -9.011 1.00 86.38 76 PHE A O 1
ATOM 643 N N . GLU A 1 77 ? 7.040 -6.393 -9.616 1.00 84.31 77 GLU A N 1
ATOM 644 C CA . GLU A 1 77 ? 8.118 -6.535 -10.607 1.00 84.31 77 GLU A CA 1
ATOM 645 C C . GLU A 1 77 ? 9.322 -5.650 -10.285 1.00 84.31 77 GLU A C 1
ATOM 647 O O . GLU A 1 77 ? 10.422 -6.164 -10.103 1.00 84.31 77 GLU A O 1
ATOM 652 N N . GLN A 1 78 ? 9.127 -4.335 -10.169 1.00 81.06 78 GLN A N 1
ATOM 653 C CA . GLN A 1 78 ? 10.239 -3.393 -10.039 1.00 81.06 78 GLN A CA 1
ATOM 654 C C . GLN A 1 78 ? 10.862 -3.388 -8.639 1.00 81.06 78 GLN A C 1
ATOM 656 O O . GLN A 1 78 ? 12.085 -3.312 -8.528 1.00 81.06 78 GLN A O 1
ATOM 661 N N . GLN A 1 79 ? 10.033 -3.396 -7.583 1.00 84.94 79 GLN A N 1
ATOM 662 C CA . GLN A 1 79 ? 10.423 -3.385 -6.159 1.00 84.94 79 GLN A CA 1
ATOM 663 C C . GLN A 1 79 ? 11.487 -2.332 -5.785 1.00 84.94 79 GLN A C 1
ATOM 665 O O . GLN A 1 79 ? 12.220 -2.465 -4.799 1.00 84.94 79 GLN A O 1
ATOM 670 N N . LYS A 1 80 ? 11.558 -1.266 -6.586 1.00 81.44 80 LYS A N 1
ATOM 671 C CA . LYS A 1 80 ? 12.524 -0.174 -6.516 1.00 81.44 80 LYS A CA 1
ATOM 672 C C . LYS A 1 80 ? 11.870 1.092 -7.063 1.00 81.44 80 LYS A C 1
ATOM 674 O O . LYS A 1 80 ? 11.181 1.039 -8.076 1.00 81.44 80 LYS A O 1
ATOM 679 N N . GLY A 1 81 ? 12.016 2.222 -6.381 1.00 79.62 81 GLY A N 1
ATOM 680 C CA . GLY A 1 81 ? 11.294 3.442 -6.753 1.00 79.62 81 GLY A CA 1
ATOM 681 C C . GLY A 1 81 ? 11.665 4.651 -5.915 1.00 79.62 81 GLY A C 1
ATOM 682 O O . GLY A 1 81 ? 12.463 4.566 -4.987 1.00 79.62 81 GLY A O 1
ATOM 683 N N . TYR A 1 82 ? 11.052 5.784 -6.223 1.00 76.56 82 TYR A N 1
ATOM 684 C CA . TYR A 1 82 ? 11.205 7.022 -5.460 1.00 76.56 82 TYR A CA 1
ATOM 685 C C . TYR A 1 82 ? 9.898 7.402 -4.760 1.00 76.56 82 TYR A C 1
ATOM 687 O O . TYR A 1 82 ? 8.902 6.684 -4.849 1.00 76.56 82 TYR A O 1
ATOM 695 N N . CYS A 1 83 ? 9.893 8.524 -4.037 1.00 77.19 83 CYS A N 1
ATOM 696 C CA . CYS A 1 83 ? 8.817 8.909 -3.119 1.00 77.19 83 CYS A CA 1
ATOM 697 C C . CYS A 1 83 ? 7.391 8.763 -3.679 1.00 77.19 83 CYS A C 1
ATOM 699 O O . CYS A 1 83 ? 6.522 8.268 -2.961 1.00 77.19 83 CYS A O 1
ATOM 701 N N . ASP A 1 84 ? 7.154 9.109 -4.945 1.00 75.12 84 ASP A N 1
ATOM 702 C CA . ASP A 1 84 ? 5.815 9.052 -5.539 1.00 75.12 84 ASP A CA 1
ATOM 703 C C . ASP A 1 84 ? 5.305 7.617 -5.724 1.00 75.12 84 ASP A C 1
ATOM 705 O O . ASP A 1 84 ? 4.118 7.357 -5.515 1.00 75.12 84 ASP A O 1
ATOM 709 N N . TYR A 1 85 ? 6.191 6.661 -6.024 1.00 78.25 85 TYR A N 1
ATOM 710 C CA . TYR A 1 85 ? 5.847 5.239 -6.139 1.00 78.25 85 TYR A CA 1
ATOM 711 C C . TYR A 1 85 ? 5.429 4.657 -4.790 1.00 78.25 85 TYR A C 1
ATOM 713 O O . TYR A 1 85 ? 4.402 3.981 -4.684 1.00 78.25 85 TYR A O 1
ATOM 721 N N . PHE A 1 86 ? 6.186 4.972 -3.738 1.00 83.25 86 PHE A N 1
ATOM 722 C CA . PHE A 1 86 ? 5.881 4.530 -2.378 1.00 83.25 86 PHE A CA 1
ATOM 723 C C . PHE A 1 86 ? 4.581 5.156 -1.868 1.00 83.25 86 PHE A C 1
ATOM 725 O O . PHE A 1 86 ? 3.729 4.446 -1.333 1.00 83.25 86 PHE A O 1
ATOM 732 N N . ALA A 1 87 ? 4.397 6.465 -2.064 1.00 83.44 87 ALA A N 1
ATOM 733 C CA . ALA A 1 87 ? 3.192 7.169 -1.636 1.00 83.44 87 ALA A CA 1
ATOM 734 C C . ALA A 1 87 ? 1.946 6.662 -2.380 1.00 83.44 87 ALA A C 1
ATOM 736 O O . ALA A 1 87 ? 0.924 6.380 -1.753 1.00 83.44 87 ALA A O 1
ATOM 737 N N . SER A 1 88 ? 2.044 6.464 -3.699 1.00 82.94 88 SER A N 1
ATOM 738 C CA . SER A 1 88 ? 0.936 5.946 -4.513 1.00 82.94 88 SER A CA 1
ATOM 739 C C . SER A 1 88 ? 0.563 4.526 -4.100 1.00 82.94 88 SER A C 1
ATOM 741 O O . SER A 1 88 ? -0.610 4.234 -3.866 1.00 82.94 88 SER A O 1
ATOM 743 N N . SER A 1 89 ? 1.562 3.663 -3.911 1.00 87.00 89 SER A N 1
ATOM 744 C CA . SER A 1 89 ? 1.350 2.279 -3.479 1.00 87.00 89 SER A CA 1
ATOM 745 C C . SER A 1 89 ? 0.736 2.195 -2.086 1.00 87.00 89 SER A C 1
ATOM 747 O O . SER A 1 89 ? -0.179 1.406 -1.862 1.00 87.00 89 SER A O 1
ATOM 749 N N . MET A 1 90 ? 1.174 3.054 -1.162 1.00 89.62 90 MET A N 1
ATOM 750 C CA . MET A 1 90 ? 0.587 3.168 0.174 1.00 89.62 90 MET A CA 1
ATOM 751 C C . MET A 1 90 ? -0.898 3.526 0.100 1.00 89.62 90 MET A C 1
ATOM 753 O O . MET A 1 90 ? -1.721 2.888 0.754 1.00 89.62 90 MET A O 1
ATOM 757 N N . VAL A 1 91 ? -1.256 4.524 -0.711 1.00 85.56 91 VAL A N 1
ATOM 758 C CA . VAL A 1 91 ? -2.647 4.972 -0.854 1.00 85.56 91 VAL A CA 1
ATOM 759 C C . VAL A 1 91 ? -3.519 3.891 -1.490 1.00 85.56 91 VAL A C 1
ATOM 761 O O . VAL A 1 91 ? -4.629 3.655 -1.009 1.00 85.56 91 VAL A O 1
ATOM 764 N N . VAL A 1 92 ? -3.030 3.208 -2.528 1.00 85.38 92 VAL A N 1
ATOM 765 C CA . VAL A 1 92 ? -3.776 2.131 -3.196 1.00 85.38 92 VAL A CA 1
ATOM 766 C C . VAL A 1 92 ? -3.978 0.939 -2.264 1.00 85.38 92 VAL A C 1
ATOM 768 O O . VAL A 1 92 ? -5.113 0.494 -2.103 1.00 85.38 92 VAL A O 1
ATOM 771 N N . LEU A 1 93 ? -2.930 0.469 -1.582 1.00 88.50 93 LEU A N 1
ATOM 772 C CA . LEU A 1 93 ? -3.035 -0.639 -0.626 1.00 88.50 93 LEU A CA 1
ATOM 773 C C . LEU A 1 93 ? -3.945 -0.282 0.556 1.00 88.50 93 LEU A C 1
ATOM 775 O O . LEU A 1 93 ? -4.768 -1.095 0.973 1.00 88.50 93 LEU A O 1
ATOM 779 N N . ALA A 1 94 ? -3.856 0.947 1.070 1.00 88.44 94 ALA A N 1
ATOM 780 C CA . ALA A 1 94 ? -4.724 1.405 2.149 1.00 88.44 94 ALA A CA 1
ATOM 781 C C . ALA A 1 94 ? -6.198 1.409 1.719 1.00 88.44 94 ALA A C 1
ATOM 783 O O . ALA A 1 94 ? -7.047 0.871 2.431 1.00 88.44 94 ALA A O 1
ATOM 784 N N . ARG A 1 95 ? -6.509 1.941 0.531 1.00 85.12 95 ARG A N 1
ATOM 785 C CA . ARG A 1 95 ? -7.880 1.946 -0.005 1.00 85.12 95 ARG A CA 1
ATOM 786 C C . ARG A 1 95 ? -8.397 0.552 -0.311 1.00 85.12 95 ARG A C 1
ATOM 788 O O . ARG A 1 95 ? -9.549 0.264 0.002 1.00 85.12 95 ARG A O 1
ATOM 795 N N . ALA A 1 96 ? -7.553 -0.317 -0.861 1.00 85.81 96 ALA A N 1
ATOM 796 C CA . ALA A 1 96 ? -7.891 -1.711 -1.114 1.00 85.81 96 ALA A CA 1
ATOM 797 C C . ALA A 1 96 ? -8.216 -2.474 0.185 1.00 85.81 96 ALA A C 1
ATOM 799 O O . ALA A 1 96 ? -9.098 -3.329 0.196 1.00 85.81 96 ALA A O 1
ATOM 800 N N . ALA A 1 97 ? -7.584 -2.099 1.303 1.00 85.19 97 ALA A N 1
ATOM 801 C CA . ALA A 1 97 ? -7.896 -2.601 2.643 1.00 85.19 97 ALA A CA 1
ATOM 802 C C . ALA A 1 97 ? -9.082 -1.885 3.337 1.00 85.19 97 ALA A C 1
ATOM 804 O O . ALA A 1 97 ? -9.354 -2.137 4.516 1.00 85.19 97 ALA A O 1
ATOM 805 N N . GLY A 1 98 ? -9.779 -0.976 2.646 1.00 80.50 98 GLY A N 1
ATOM 806 C CA . GLY A 1 98 ? -10.919 -0.225 3.182 1.00 80.50 98 GLY A CA 1
ATOM 807 C C . GLY A 1 98 ? -10.547 0.927 4.123 1.00 80.50 98 GLY A C 1
ATOM 808 O O . GLY A 1 98 ? -11.391 1.383 4.895 1.00 80.50 98 GLY A O 1
ATOM 809 N N . LEU A 1 99 ? -9.297 1.399 4.094 1.00 79.50 99 LEU A N 1
ATOM 810 C CA . LEU A 1 99 ? -8.835 2.541 4.884 1.00 79.50 99 LEU A CA 1
ATOM 811 C C . LEU A 1 99 ? -8.954 3.848 4.082 1.00 79.50 99 LEU A C 1
ATOM 813 O O . LEU A 1 99 ? -8.588 3.890 2.904 1.00 79.50 99 LEU A O 1
ATOM 817 N N . PRO A 1 100 ? -9.398 4.953 4.706 1.00 75.00 100 PRO A N 1
ATOM 818 C CA . PRO A 1 100 ? -9.366 6.260 4.064 1.00 75.00 100 PRO A CA 1
ATOM 819 C C . PRO A 1 100 ? -7.914 6.746 3.937 1.00 75.00 100 PRO A C 1
ATOM 821 O O . PRO A 1 100 ? -7.225 6.933 4.938 1.00 75.00 100 PRO A O 1
ATOM 824 N N . ALA A 1 101 ? -7.456 6.980 2.706 1.00 74.69 101 ALA A N 1
ATOM 825 C CA . ALA A 1 101 ? -6.107 7.468 2.415 1.00 74.69 101 ALA A CA 1
ATOM 826 C C . ALA A 1 101 ? -6.109 8.546 1.322 1.00 74.69 101 ALA A C 1
ATOM 828 O O . ALA A 1 101 ? -6.933 8.519 0.398 1.00 74.69 101 ALA A O 1
ATOM 829 N N . ARG A 1 102 ? -5.166 9.486 1.435 1.00 67.50 102 ARG A N 1
ATOM 830 C CA . ARG A 1 102 ? -4.899 10.568 0.478 1.00 67.50 102 ARG A CA 1
ATOM 831 C C . ARG A 1 102 ? -3.391 10.737 0.292 1.00 67.50 102 ARG A C 1
ATOM 833 O O . ARG A 1 102 ? -2.643 10.424 1.218 1.00 67.50 102 ARG A O 1
ATOM 840 N N . LEU A 1 103 ? -3.003 11.235 -0.876 1.00 53.72 103 LEU A N 1
ATOM 841 C CA . LEU A 1 103 ? -1.642 11.633 -1.230 1.00 53.72 103 LEU A CA 1
ATOM 842 C C . LEU A 1 103 ? -1.532 13.160 -1.146 1.00 53.72 103 LEU A C 1
ATOM 844 O O . LEU A 1 103 ? -2.542 13.819 -1.490 1.00 53.72 103 LEU A O 1
#

Solvent-accessible surface area (backbone atoms only — not comparable to full-atom values): 6354 Å² total; per-residue (Å²): 136,89,86,76,90,74,84,72,58,67,71,53,55,65,61,72,67,53,76,57,94,73,68,52,67,66,55,37,53,49,22,40,63,56,28,69,86,40,91,42,78,65,51,25,52,51,39,50,50,58,57,57,67,75,42,47,81,36,90,83,64,82,80,76,63,100,85,60,58,67,50,60,42,33,76,76,70,61,44,47,32,41,71,68,54,55,52,50,35,51,33,50,33,34,44,54,54,73,38,96,61,80,130

=== Feature glossary ===
A reading guide for the features in this record.

Start from the sequence.

  · Sequence gives the chain of amino acids in standard one-letter code (A=alanine, C=cysteine, …, Y=tyrosine), read N→C. It is the only feature that is directly encoded by the gene; all structural features are derived from the folded form of this sequence.

Fold it, and you get atomic coordinates and the backbone conformation that goes with them.

  · Structure coordinates are given as an mmCIF _atom_site loop: one row per atom with element, residue name, chain id, sequence number, and x/y/z position in Å. Only the four 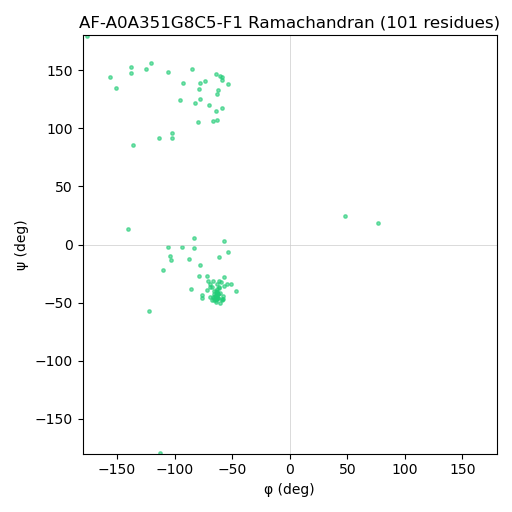main-chain atoms per residue are included here; side chains are omitted to keep the record compact.

  · Backbone dihedral angles. Every residue except chain termini has a φ (preceding-C → N → Cα → C) and a ψ (N → Cα → C → next-N). They are reported in degrees following the IUPAC sign convention. Secondary structure is essentially a statement about which (φ, ψ) basin each residue occupies.

  · Eight-state secondary structure (DSSP): H is the canonical α-helix, G the tighter 3₁₀-helix, I the wider π-helix; E/B are β-structure, T and S are turns and bends, and '-' is everything else. DSSP derives these from the pattern of main-chain N–H···O=C hydrogen bonds, not from the sequence.

  · SS3 is a coarse helix/strand/coil call (letters a/b/c) made by the P-SEA algorithm from inter-Cα distances and dihedrals. It is less detailed than DSSP but needs only Cα positions.

Summarize the fold with a handful of shape descriptors and a per-residue structural alphabet.

  · Radius of gyration (Rg) is the root-mean-square distance of Cα atoms from their centroid — a single number for overall size and compactness. A globular domain of N residues has Rg ≈ 2.2·N^0.38 Å; an extended or disordered chain has a much larger Rg. The Cα contact count is the number of residue pairs whose Cα atoms are within 8 Å and are more than four positions apart in sequence — a standard proxy for tertiary packing density. The bounding box is the smallest axis-aligned box enclosing all Cα atoms.

  · 3Di is Foldseek's structural alphabet. Each residue is assigned one of twenty discrete states based on how its Cα sits relative to its spatial (not sequential) neighbors. Aligning 3Di strings finds structural homologs roughly as well as full 3D superposition, but orders of magnitude faster.

  · Solvent-accessible surface area (SASA) is the area in Å² traced out by the centre of a 1.4 Å probe sphere (a water molecule) rolled over the protein's van der Waals surface (Shrake–Rupley / Lee–Richards construction). Buried residues have near-zero SASA; fully exposed residues can exceed 200 Å². The total SASA scales roughly with the number of surface residues.

Ask how reliable the model is.

  · For AlphaFold models, the B-factor field carries pLDDT — the model's own estimate of local accuracy on a 0–100 scale. Regions with pLDDT<50 should be treated as essentially unmodeled; they often correspond to intrinsically disordered segments.

  · For experimental (PDB) structures, the B-factor (temperature factor) quantifies the positional spread of each atom in the crystal — a combination of thermal vibration and static disorder — in units of Å². High B-factors mark flexible loops or poorly resolved regions; low B-factors mark the rigid, well-ordered core.

  · Predicted Aligned Error (PAE) is an AlphaFold confidence matrix: entry (i, j) is the expected error in the position of residue j, in ångströms, when the prediction is superimposed on the true structure at residue i. Low PAE within a block of residues means that block is internally rigid and well-predicted; high PAE between two blocks means their relative placement is uncertain even if each block individually is confident.

Place it in context: what it resembles, what it is annotated as, and how it looks.

  · Structural nearest neighbors (via Foldseek easy-search vs the PDB). Reported per hit: target PDB id, E-value, and alignment TM-score. A TM-score above ~0.5 is the conventional threshold for 'same fold'.

  · Functional annotations link the protein to curated databases. InterPro entries identify conserved domains and families by matching the sequence against member-database signatures (Pfam, PROSITE, CDD, …). Gene Ontology (GO) terms describe molecular function, biological process, and cellular component in a controlled vocabulary. CATH places the structure in a hierarchical fold classification (Class/Architecture/Topology/Homologous-superfamily). The organism is the source species.

  · The contact map is a binary N×N matrix image: pixel (i, j) is dark where Cα_i and Cα_j are within 8 Å and |i−j|>4. Because the |i−j|>4 filter removes local helical contacts, off-diagonal stripes parallel to the main diagonal indicate parallel β-sheets; stripes perpendicular to it indicate antiparallel β-sheets. The Ramachandran plot scatters every residue's (φ, ψ) pair against the sterically allowed regions. The PAE heatmap renders the predicted-aligned-error matrix.

  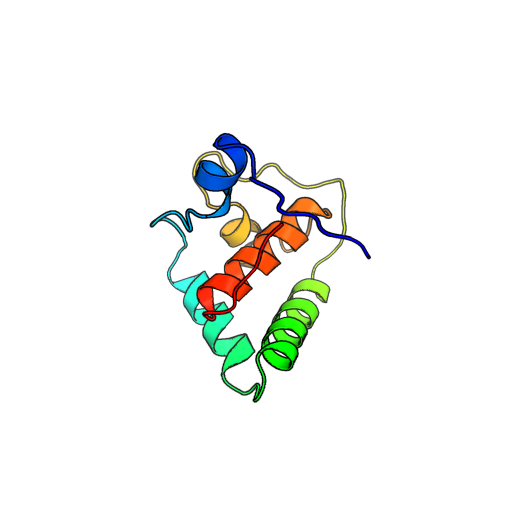· Six rendered views show the 3D structure from the faces of a cube — i.e. along ±x, ±y, ±z. Rendering representation is drawn randomly per protein from cartoon (secondary-structure ribbons), sticks (backbone bonds), or molecular surface; coloring is either N→C rainbow (blue at the N-terminus through red at the C-terminus) or one color per chain.